Protein AF-0000000085179321 (afdb_homodimer)

Radius of gyration: 22.35 Å; Cα contacts (8 Å, |Δi|>4): 129; chains: 2; bounding box: 22×96×38 Å

Solvent-accessible surface area (backbone atoms only — not comparable to full-atom values): 9060 Å² total; per-residue (Å²): 133,81,50,66,70,56,45,42,51,50,37,30,52,45,21,51,50,36,31,53,51,33,51,50,48,50,53,45,35,74,76,40,52,66,45,46,59,77,41,40,69,60,50,50,52,52,36,52,53,49,48,52,50,45,51,51,51,50,52,51,49,54,62,43,42,44,80,74,60,52,67,39,68,64,47,47,31,60,70,65,61,56,74,122,133,82,51,67,70,55,47,44,51,49,37,30,52,44,20,51,50,38,32,52,50,30,52,50,49,51,54,46,36,73,76,40,51,66,45,46,58,78,41,38,69,60,50,49,53,50,37,52,53,48,50,52,49,44,52,51,51,50,51,50,50,53,61,44,42,43,78,74,61,52,66,40,67,64,48,47,30,58,72,64,62,56,73,122

Secondary structure (DSSP, 8-state):
---HHHHHHHHHHHHHHHHHHHHHHHHHHHH-HHHHHTTHHHHHHHHHHHHHHHHHHHHHHHHHHHHHH---HHHHHHHTT---/---HHHHHHHHHHHHHHHHHHHHHHHHHHHH-HHHHHTTHHHHHHHHHHHHHHHHHHHHHHHHHHHHHH---HHHHHHHTT---

Structure (mmCIF, N/CA/C/O backbone):
data_AF-0000000085179321-model_v1
#
loop_
_entity.id
_entity.type
_entity.pdbx_description
1 polymer 'Uncharacterized protein'
#
loop_
_atom_site.group_PDB
_atom_site.id
_atom_site.type_symbol
_atom_site.label_atom_id
_atom_site.label_alt_id
_atom_site.label_comp_id
_atom_site.label_asym_id
_atom_site.label_entity_id
_atom_site.label_seq_id
_atom_site.pdbx_PDB_ins_code
_atom_site.Cartn_x
_atom_site.Cartn_y
_atom_site.Cartn_z
_atom_site.occupancy
_atom_site.B_iso_or_equiv
_atom_site.auth_seq_id
_atom_site.auth_comp_id
_atom_site.auth_asym_id
_atom_site.auth_atom_id
_atom_site.pdbx_PDB_model_num
ATOM 1 N N . MET A 1 1 ? -3.725 6.043 22.062 1 67.12 1 MET A N 1
ATOM 2 C CA . MET A 1 1 ? -3.896 6.602 20.719 1 67.12 1 MET A CA 1
ATOM 3 C C . MET A 1 1 ? -2.547 6.887 20.078 1 67.12 1 MET A C 1
ATOM 5 O O . MET A 1 1 ? -1.629 7.383 20.734 1 67.12 1 MET A O 1
ATOM 9 N N . ARG A 1 2 ? -2.252 6.43 18.891 1 81.38 2 ARG A N 1
ATOM 10 C CA . ARG A 1 2 ? -0.949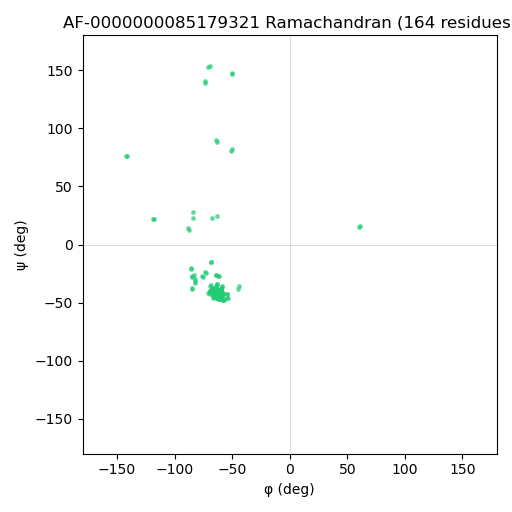 6.586 18.25 1 81.38 2 ARG A CA 1
ATOM 11 C C . ARG A 1 2 ? -0.741 8.023 17.781 1 81.38 2 ARG A C 1
ATOM 13 O O . ARG A 1 2 ? -1.689 8.688 17.359 1 81.38 2 ARG A O 1
ATOM 20 N N . LYS A 1 3 ? 0.397 8.477 17.969 1 93.62 3 LYS A N 1
ATOM 21 C CA . LYS A 1 3 ? 0.756 9.805 17.484 1 93.62 3 LYS A CA 1
ATOM 22 C C . LYS A 1 3 ? 0.823 9.836 15.969 1 93.62 3 LYS A C 1
ATOM 24 O O . LYS A 1 3 ? 1.007 8.797 15.328 1 93.62 3 LYS A O 1
ATOM 29 N N . VAL A 1 4 ? 0.605 10.977 15.438 1 96.19 4 VAL A N 1
ATOM 30 C CA . VAL A 1 4 ? 0.596 11.148 13.992 1 96.19 4 VAL A CA 1
ATOM 31 C C . VAL A 1 4 ? 1.904 10.633 13.398 1 96.19 4 VAL A C 1
ATOM 33 O O . VAL A 1 4 ? 1.898 9.93 12.391 1 96.19 4 VAL A O 1
ATOM 36 N N . ASN A 1 5 ? 3.039 10.938 14.031 1 95.81 5 ASN A N 1
ATOM 37 C CA . ASN A 1 5 ? 4.336 10.484 13.539 1 95.81 5 ASN A CA 1
ATOM 38 C C . ASN A 1 5 ? 4.402 8.961 13.469 1 95.81 5 ASN A C 1
ATOM 40 O O . ASN A 1 5 ? 4.977 8.406 12.531 1 95.81 5 ASN A O 1
ATOM 44 N N . GLN A 1 6 ? 3.811 8.305 14.414 1 96.88 6 GLN A N 1
ATOM 45 C CA . GLN A 1 6 ? 3.807 6.848 14.438 1 96.88 6 GLN A CA 1
ATOM 46 C C . GLN A 1 6 ? 2.938 6.285 13.312 1 96.88 6 GLN A C 1
ATOM 48 O O . GLN A 1 6 ? 3.289 5.277 12.695 1 96.88 6 GLN A O 1
ATOM 53 N N . LEU A 1 7 ? 1.827 6.91 13.094 1 98 7 LEU A N 1
ATOM 54 C CA . LEU A 1 7 ? 0.929 6.488 12.023 1 98 7 LEU A CA 1
ATOM 55 C C . LEU A 1 7 ? 1.59 6.648 10.664 1 98 7 LEU A C 1
ATOM 57 O O . LEU A 1 7 ? 1.469 5.773 9.797 1 98 7 LEU A O 1
ATOM 61 N N . LEU A 1 8 ? 2.324 7.715 10.5 1 98.25 8 LEU A N 1
ATOM 62 C CA . LEU A 1 8 ? 3.014 7.965 9.242 1 98.25 8 LEU A CA 1
ATOM 63 C C . LEU A 1 8 ? 4.145 6.965 9.031 1 98.25 8 LEU A C 1
ATOM 65 O O . LEU A 1 8 ? 4.348 6.473 7.918 1 98.25 8 LEU A O 1
ATOM 69 N N . ASP A 1 9 ? 4.867 6.66 10.109 1 97.75 9 ASP A N 1
ATOM 70 C CA . ASP A 1 9 ? 5.902 5.633 10.039 1 97.75 9 ASP A CA 1
ATOM 71 C C . ASP A 1 9 ? 5.309 4.277 9.664 1 97.75 9 ASP A C 1
ATOM 73 O O . ASP A 1 9 ? 5.895 3.533 8.875 1 97.75 9 ASP A O 1
ATOM 77 N N . ASP A 1 10 ? 4.176 3.967 10.25 1 97.88 10 ASP A N 1
ATOM 78 C CA . ASP A 1 10 ? 3.488 2.713 9.961 1 97.88 10 ASP A CA 1
ATOM 79 C C . ASP A 1 10 ? 3.049 2.648 8.5 1 97.88 10 ASP A C 1
ATOM 81 O O . ASP A 1 10 ? 3.189 1.612 7.848 1 97.88 10 ASP A O 1
ATOM 85 N N . LEU A 1 11 ? 2.48 3.734 7.996 1 98.44 11 LEU A N 1
ATOM 86 C CA . LEU A 1 11 ? 2.068 3.811 6.598 1 98.44 11 LEU A CA 1
ATOM 87 C C . LEU A 1 11 ? 3.248 3.551 5.668 1 98.44 11 LEU A C 1
ATOM 89 O O . LEU A 1 11 ? 3.141 2.754 4.734 1 98.44 11 LEU A O 1
ATOM 93 N N . GLU A 1 12 ? 4.355 4.203 5.945 1 98.5 12 GLU A N 1
ATOM 94 C CA . GLU A 1 12 ? 5.551 4.062 5.121 1 98.5 12 GLU A CA 1
ATOM 95 C C . GLU A 1 12 ? 6.094 2.635 5.176 1 98.5 12 GLU A C 1
ATOM 97 O O . GLU A 1 12 ? 6.398 2.043 4.137 1 98.5 12 GLU A O 1
ATOM 102 N N . ALA A 1 13 ? 6.176 2.078 6.398 1 98.69 13 ALA A N 1
ATOM 103 C CA . ALA A 1 13 ? 6.703 0.727 6.582 1 98.69 13 ALA A CA 1
ATOM 104 C C . ALA A 1 13 ? 5.828 -0.303 5.875 1 98.69 13 ALA A C 1
ATOM 106 O O . ALA A 1 13 ? 6.336 -1.231 5.242 1 98.69 13 ALA A O 1
ATOM 107 N N . THR A 1 14 ? 4.516 -0.15 6 1 98.81 14 THR A N 1
ATOM 108 C CA . THR A 1 14 ? 3.596 -1.1 5.383 1 98.81 14 THR A CA 1
ATOM 109 C C . THR A 1 14 ? 3.65 -0.995 3.863 1 98.81 14 THR A C 1
ATOM 111 O O . THR A 1 14 ? 3.584 -2.008 3.164 1 98.81 14 THR A O 1
ATOM 114 N N . ALA A 1 15 ? 3.762 0.241 3.338 1 98.81 15 ALA A N 1
ATOM 115 C CA . ALA A 1 15 ? 3.918 0.416 1.897 1 98.81 15 ALA A CA 1
ATOM 116 C C . ALA A 1 15 ? 5.191 -0.26 1.396 1 98.81 15 ALA A C 1
ATOM 118 O O . ALA A 1 15 ? 5.188 -0.908 0.348 1 98.81 15 ALA A O 1
ATOM 119 N N . ARG A 1 16 ? 6.289 -0.161 2.154 1 98.75 16 ARG A N 1
ATOM 120 C CA . ARG A 1 16 ? 7.535 -0.834 1.807 1 98.75 16 ARG A CA 1
ATOM 121 C C . ARG A 1 16 ? 7.359 -2.35 1.8 1 98.75 16 ARG A C 1
ATOM 123 O O . ARG A 1 16 ? 7.859 -3.035 0.907 1 98.75 16 ARG A O 1
ATOM 130 N N . LEU A 1 17 ? 6.684 -2.842 2.83 1 98.75 17 LEU A N 1
ATOM 131 C CA . LEU A 1 17 ? 6.418 -4.273 2.914 1 98.75 17 LEU A CA 1
ATOM 132 C C . LEU A 1 17 ? 5.625 -4.75 1.701 1 98.75 17 LEU A C 1
ATOM 134 O O . LEU A 1 17 ? 5.953 -5.781 1.107 1 98.75 17 LEU A O 1
ATOM 138 N N . LEU A 1 18 ? 4.605 -3.986 1.309 1 98.75 18 LEU A N 1
ATOM 139 C CA . LEU A 1 18 ? 3.777 -4.34 0.16 1 98.75 18 LEU A CA 1
ATOM 140 C C . LEU A 1 18 ? 4.605 -4.367 -1.119 1 98.75 18 LEU A C 1
ATOM 142 O O . LEU A 1 18 ? 4.398 -5.227 -1.98 1 98.75 18 LEU A O 1
ATOM 146 N N . LEU A 1 19 ? 5.5 -3.449 -1.264 1 98.5 19 LEU A N 1
ATOM 147 C CA . LEU A 1 19 ? 6.371 -3.406 -2.43 1 98.5 19 LEU A CA 1
ATOM 148 C C . LEU A 1 19 ? 7.23 -4.664 -2.514 1 98.5 19 LEU A C 1
ATOM 150 O O . LEU A 1 19 ? 7.355 -5.266 -3.582 1 98.5 19 LEU A O 1
ATOM 154 N N . VAL A 1 20 ? 7.824 -5.086 -1.373 1 98.38 20 VAL A N 1
ATOM 155 C CA . VAL A 1 20 ? 8.625 -6.305 -1.308 1 98.38 20 VAL A CA 1
ATOM 156 C C . VAL A 1 20 ? 7.762 -7.516 -1.649 1 98.38 20 VAL A C 1
ATOM 158 O O . VAL A 1 20 ? 8.156 -8.359 -2.455 1 98.38 20 VAL A O 1
ATOM 161 N N . GLN A 1 21 ? 6.562 -7.602 -1.056 1 98.31 21 GLN A N 1
ATOM 162 C CA . GLN A 1 21 ? 5.637 -8.711 -1.281 1 98.31 21 GLN A CA 1
ATOM 163 C C . GLN A 1 21 ? 5.242 -8.805 -2.752 1 98.31 21 GLN A C 1
ATOM 165 O O . GLN A 1 21 ? 5.141 -9.898 -3.305 1 98.31 21 GLN A O 1
ATOM 170 N N . ALA A 1 22 ? 4.977 -7.621 -3.379 1 98.12 22 ALA A N 1
ATOM 171 C CA . ALA A 1 22 ? 4.676 -7.613 -4.809 1 98.12 22 ALA A CA 1
ATOM 172 C C . ALA A 1 22 ? 5.82 -8.219 -5.617 1 98.12 22 ALA A C 1
ATOM 174 O O . ALA A 1 22 ? 5.594 -8.977 -6.559 1 98.12 22 ALA A O 1
ATOM 175 N N . GLY A 1 23 ? 7.066 -7.875 -5.234 1 97.56 23 GLY A N 1
ATOM 176 C CA . GLY A 1 23 ? 8.227 -8.477 -5.871 1 97.56 23 GLY A CA 1
ATOM 177 C C . GLY A 1 23 ? 8.273 -9.984 -5.719 1 97.56 23 GLY A C 1
ATOM 178 O O . GLY A 1 23 ? 8.602 -10.703 -6.668 1 97.56 23 GLY A O 1
ATOM 179 N N . HIS A 1 24 ? 7.918 -10.461 -4.504 1 97.5 24 HIS A N 1
ATOM 180 C CA . HIS A 1 24 ? 7.875 -11.898 -4.258 1 97.5 24 HIS A CA 1
ATOM 181 C C . HIS A 1 24 ? 6.824 -12.578 -5.133 1 97.5 24 HIS A C 1
ATOM 183 O O . HIS A 1 24 ? 7.07 -13.656 -5.684 1 97.5 24 HIS A O 1
ATOM 189 N N . LEU A 1 25 ? 5.691 -11.992 -5.246 1 97.5 25 LEU A N 1
ATOM 190 C CA . LEU A 1 25 ? 4.613 -12.562 -6.047 1 97.5 25 LEU A CA 1
ATOM 191 C C . LEU A 1 25 ? 5.004 -12.617 -7.52 1 97.5 25 LEU A C 1
ATOM 193 O O . LEU A 1 25 ? 4.68 -13.586 -8.219 1 97.5 25 LEU A O 1
ATOM 197 N N . LYS A 1 26 ? 5.676 -11.617 -8 1 97.19 26 LYS A N 1
ATOM 198 C CA . LYS A 1 26 ? 6.16 -11.625 -9.383 1 97.19 26 LYS A CA 1
ATOM 199 C C . LYS A 1 26 ? 7.148 -12.758 -9.609 1 97.19 26 LYS A C 1
ATOM 201 O O . LYS A 1 26 ? 7.078 -13.461 -10.617 1 97.19 26 LYS A O 1
ATOM 206 N N . ALA A 1 27 ? 8.047 -12.938 -8.68 1 95.75 27 ALA A N 1
ATOM 207 C CA . ALA A 1 27 ? 9.016 -14.031 -8.773 1 95.75 27 ALA A CA 1
ATOM 208 C C . ALA A 1 27 ? 8.312 -15.383 -8.75 1 95.75 27 ALA A C 1
ATOM 210 O O . ALA A 1 27 ? 8.664 -16.281 -9.523 1 95.75 27 ALA A O 1
ATOM 211 N N . LEU A 1 28 ? 7.32 -15.508 -7.848 1 93.88 28 LEU A N 1
ATOM 212 C CA . LEU A 1 28 ? 6.535 -16.734 -7.766 1 93.88 28 LEU A CA 1
ATOM 213 C C . LEU A 1 28 ? 5.816 -17.016 -9.078 1 93.88 28 LEU A C 1
ATOM 215 O O . LEU A 1 28 ? 5.805 -18.141 -9.562 1 93.88 28 LEU A O 1
ATOM 219 N N . HIS A 1 29 ? 5.242 -16.031 -9.633 1 95.44 29 HIS A N 1
ATOM 220 C CA . HIS A 1 29 ? 4.508 -16.188 -10.883 1 95.44 29 HIS A CA 1
ATOM 221 C C . HIS A 1 29 ? 5.434 -16.609 -12.016 1 95.44 29 HIS A C 1
ATOM 223 O O . HIS A 1 29 ? 5.043 -17.391 -12.891 1 95.44 29 HIS A O 1
ATOM 229 N N . ALA A 1 30 ? 6.656 -16.078 -12.047 1 93.81 30 ALA A N 1
ATOM 230 C CA . ALA A 1 30 ? 7.641 -16.453 -13.055 1 93.81 30 ALA A CA 1
ATOM 231 C C . ALA A 1 30 ? 8.016 -17.938 -12.93 1 93.81 30 ALA A C 1
ATOM 233 O O . ALA A 1 30 ? 8.211 -18.609 -13.938 1 93.81 30 ALA A O 1
ATOM 234 N N . GLN A 1 31 ? 8.039 -18.453 -11.711 1 90.88 31 GLN A N 1
ATOM 235 C CA . GLN A 1 31 ? 8.453 -19.828 -11.438 1 90.88 31 GLN A CA 1
ATOM 236 C C . GLN A 1 31 ? 7.281 -20.797 -11.609 1 90.88 31 GLN A C 1
ATOM 238 O O . GLN A 1 31 ? 7.465 -21.906 -12.078 1 90.88 31 GLN A O 1
ATOM 243 N N . ALA A 1 32 ? 6.125 -20.375 -11.203 1 89.44 32 ALA A N 1
ATOM 244 C CA . ALA A 1 32 ? 4.941 -21.219 -11.188 1 89.44 32 ALA A CA 1
ATOM 245 C C . ALA A 1 32 ? 3.695 -20.438 -11.602 1 89.44 32 ALA A C 1
ATOM 247 O O . ALA A 1 32 ? 2.818 -20.188 -10.773 1 89.44 32 ALA A O 1
ATOM 248 N N . PRO A 1 33 ? 3.52 -20.172 -12.867 1 89.81 33 PRO A N 1
ATOM 249 C CA . PRO A 1 33 ? 2.457 -19.281 -13.352 1 89.81 33 PRO A CA 1
ATOM 250 C C . PRO A 1 33 ? 1.06 -19.812 -13.023 1 89.81 33 PRO A C 1
ATOM 252 O O . PRO A 1 33 ? 0.136 -19.016 -12.805 1 89.81 33 PRO A O 1
ATOM 255 N N . LEU A 1 34 ? 0.91 -21.125 -12.883 1 89.06 34 LEU A N 1
ATOM 256 C CA . LEU A 1 34 ? -0.414 -21.703 -12.672 1 89.06 34 LEU A CA 1
ATOM 257 C C . LEU A 1 34 ? -0.88 -21.469 -11.234 1 89.06 34 LEU A C 1
ATOM 259 O O . LEU A 1 34 ? -2.08 -21.344 -10.984 1 89.06 34 LEU A O 1
ATOM 263 N N . SER A 1 35 ? 0.047 -21.344 -10.32 1 88.56 35 SER A N 1
ATOM 264 C CA . SER A 1 35 ? -0.289 -21.188 -8.906 1 88.56 35 SER A CA 1
ATOM 265 C C . SER A 1 35 ? -1.021 -19.875 -8.656 1 88.56 35 SER A C 1
ATOM 267 O O . SER A 1 35 ? -2.037 -19.844 -7.953 1 88.56 35 SER A O 1
ATOM 269 N N . LEU A 1 36 ? -0.588 -18.797 -9.266 1 91.06 36 LEU A N 1
ATOM 270 C CA . LEU A 1 36 ? -1.224 -17.5 -9.055 1 91.06 36 LEU A CA 1
ATOM 271 C C . LEU A 1 36 ? -2.432 -17.328 -9.969 1 91.06 36 LEU A C 1
ATOM 273 O O . LEU A 1 36 ? -3.367 -16.594 -9.648 1 91.06 36 LEU A O 1
ATOM 277 N N . ALA A 1 37 ? -2.344 -18.016 -11.094 1 92.69 37 ALA A N 1
ATOM 278 C CA . ALA A 1 37 ? -3.48 -17.953 -12.008 1 92.69 37 ALA A CA 1
ATOM 279 C C . ALA A 1 37 ? -4.758 -18.438 -11.336 1 92.69 37 ALA A C 1
ATOM 281 O O . ALA A 1 37 ? -5.836 -17.891 -11.562 1 92.69 37 ALA A O 1
ATOM 282 N N . GLU A 1 38 ? -4.633 -19.469 -10.461 1 91.94 38 GLU A N 1
ATOM 283 C CA . GLU A 1 38 ? -5.77 -20.016 -9.734 1 91.94 38 GLU A CA 1
ATOM 284 C C . GLU A 1 38 ? -6.316 -19.031 -8.719 1 91.94 38 GLU A C 1
ATOM 286 O O . GLU A 1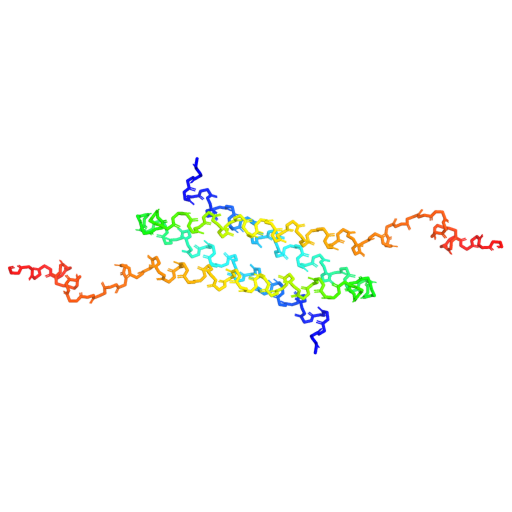 38 ? -7.457 -19.156 -8.266 1 91.94 38 GLU A O 1
ATOM 291 N N . ARG A 1 39 ? -5.582 -18.031 -8.422 1 93.25 39 ARG A N 1
ATOM 292 C CA . ARG A 1 39 ? -5.941 -17.047 -7.402 1 93.25 39 ARG A CA 1
ATOM 293 C C . ARG A 1 39 ? -6.09 -15.656 -8.008 1 93.25 39 ARG A C 1
ATOM 295 O O . ARG A 1 39 ? -5.91 -14.648 -7.312 1 93.25 39 ARG A O 1
ATOM 302 N N . LYS A 1 40 ? -6.324 -15.602 -9.234 1 95.56 40 LYS A N 1
ATOM 303 C CA . LYS A 1 40 ? -6.375 -14.352 -9.984 1 95.56 40 LYS A CA 1
ATOM 304 C C . LYS A 1 40 ? -7.461 -13.422 -9.445 1 95.56 40 LYS A C 1
ATOM 306 O O . LYS A 1 40 ? -7.258 -12.211 -9.344 1 95.56 40 LYS A O 1
ATOM 311 N N . ARG A 1 41 ? -8.641 -14.008 -9.133 1 95.94 41 ARG A N 1
ATOM 312 C CA . ARG A 1 41 ? -9.742 -13.195 -8.633 1 95.94 41 ARG A CA 1
ATOM 313 C C . ARG A 1 41 ? -9.375 -12.523 -7.316 1 95.94 41 ARG A C 1
ATOM 315 O O . ARG A 1 41 ? -9.695 -11.352 -7.098 1 95.94 41 ARG A O 1
ATOM 322 N N . GLU A 1 42 ? -8.711 -13.234 -6.469 1 96.81 42 GLU A N 1
ATOM 323 C CA . GLU A 1 42 ? -8.25 -12.672 -5.199 1 96.81 42 GLU A CA 1
ATOM 324 C C . GLU A 1 42 ? -7.215 -11.578 -5.422 1 96.81 42 GLU A C 1
ATOM 326 O O . GLU A 1 42 ? -7.285 -10.516 -4.797 1 96.81 42 GLU A O 1
ATOM 331 N N . LEU A 1 43 ? -6.324 -11.844 -6.316 1 97.56 43 LEU A N 1
ATOM 332 C CA . LEU A 1 43 ? -5.305 -10.859 -6.66 1 97.56 43 LEU A CA 1
ATOM 333 C C . LEU A 1 43 ? -5.941 -9.594 -7.227 1 97.56 43 LEU A C 1
ATOM 335 O O . LEU A 1 43 ? -5.523 -8.477 -6.898 1 97.56 43 LEU A O 1
ATOM 339 N N . GLU A 1 44 ? -6.926 -9.758 -8.062 1 97.69 44 GLU A N 1
ATOM 340 C CA . GLU A 1 44 ? -7.648 -8.633 -8.641 1 97.69 44 GLU A CA 1
ATOM 341 C C . GLU A 1 44 ? -8.312 -7.781 -7.562 1 97.69 44 GLU A C 1
ATOM 343 O O . GLU A 1 44 ? -8.234 -6.551 -7.605 1 97.69 44 GLU A O 1
ATOM 348 N N . ARG A 1 45 ? -8.938 -8.406 -6.574 1 98.06 45 ARG A N 1
ATOM 349 C CA . ARG A 1 45 ? -9.586 -7.699 -5.473 1 98.06 45 ARG A CA 1
ATOM 350 C C . ARG A 1 45 ? -8.57 -6.922 -4.641 1 98.06 45 ARG A C 1
ATOM 352 O O . ARG A 1 45 ? -8.812 -5.773 -4.27 1 98.06 45 ARG A O 1
ATOM 359 N N . LEU A 1 46 ? -7.43 -7.535 -4.402 1 98.31 46 LEU A N 1
ATOM 360 C CA . LEU A 1 46 ? -6.383 -6.895 -3.613 1 98.31 46 LEU A CA 1
ATOM 361 C C . LEU A 1 46 ? -5.82 -5.676 -4.34 1 98.31 46 LEU A C 1
ATOM 363 O O . LEU A 1 46 ? -5.613 -4.625 -3.73 1 98.31 46 LEU A O 1
ATOM 367 N N . ALA A 1 47 ? -5.609 -5.801 -5.668 1 98.12 47 ALA A N 1
ATOM 368 C CA . ALA A 1 47 ? -5.078 -4.695 -6.465 1 98.12 47 ALA A CA 1
ATOM 369 C C . ALA A 1 47 ? -6.055 -3.52 -6.488 1 98.12 47 ALA A C 1
ATOM 371 O O . ALA A 1 47 ? -5.645 -2.363 -6.367 1 98.12 47 ALA A O 1
ATOM 372 N N . GLU A 1 48 ? -7.348 -3.832 -6.617 1 98.12 48 GLU A N 1
ATOM 373 C CA . GLU A 1 48 ? -8.375 -2.797 -6.637 1 98.12 48 GLU A CA 1
ATOM 374 C C . GLU A 1 48 ? -8.461 -2.076 -5.293 1 98.12 48 GLU A C 1
ATOM 376 O O . GLU A 1 48 ? -8.555 -0.848 -5.246 1 98.12 48 GLU A O 1
ATOM 381 N N . ARG A 1 49 ? -8.438 -2.797 -4.215 1 98.62 49 ARG A N 1
ATOM 382 C CA . ARG A 1 49 ? -8.5 -2.209 -2.879 1 98.62 49 ARG A CA 1
ATOM 383 C C . ARG A 1 49 ? -7.266 -1.353 -2.6 1 98.62 49 ARG A C 1
ATOM 385 O O . ARG A 1 49 ? -7.367 -0.299 -1.968 1 98.62 49 ARG A O 1
ATOM 392 N N . LEU A 1 50 ? -6.098 -1.812 -3.08 1 98.88 50 LEU A N 1
ATOM 393 C CA . LEU A 1 50 ? -4.879 -1.029 -2.883 1 98.88 50 LEU A CA 1
ATOM 394 C C . LEU A 1 50 ? -4.945 0.281 -3.66 1 98.88 50 LEU A C 1
ATOM 396 O O . LEU A 1 50 ? -4.551 1.332 -3.148 1 98.88 50 LEU A O 1
ATOM 400 N N . ARG A 1 51 ? -5.469 0.213 -4.898 1 98.62 51 ARG A N 1
ATOM 401 C CA . ARG A 1 51 ? -5.629 1.42 -5.703 1 98.62 51 ARG A CA 1
ATOM 402 C C . ARG A 1 51 ? -6.566 2.41 -5.023 1 98.62 51 ARG A C 1
ATOM 404 O O . ARG A 1 51 ? -6.297 3.613 -4.996 1 98.62 51 ARG A O 1
ATOM 411 N N . ALA A 1 52 ? -7.648 1.9 -4.504 1 98.75 52 ALA A N 1
ATOM 412 C CA . ALA A 1 52 ? -8.602 2.756 -3.805 1 98.75 52 ALA A CA 1
ATOM 413 C C . ALA A 1 52 ? -7.961 3.41 -2.584 1 98.75 52 ALA A C 1
ATOM 415 O O . ALA A 1 52 ? -8.18 4.594 -2.32 1 98.75 52 ALA A O 1
ATOM 416 N N . LEU A 1 53 ? -7.148 2.643 -1.865 1 98.75 53 LEU A N 1
ATOM 417 C CA . LEU A 1 53 ? -6.48 3.172 -0.683 1 98.75 53 LEU A CA 1
ATOM 418 C C . LEU A 1 53 ? -5.48 4.258 -1.064 1 98.75 53 LEU A C 1
ATOM 420 O O . LEU A 1 53 ? -5.383 5.281 -0.386 1 98.75 53 LEU A O 1
ATOM 424 N N . ALA A 1 54 ? -4.715 4.047 -2.141 1 98.69 54 ALA A N 1
ATOM 425 C CA . ALA A 1 54 ? -3.777 5.062 -2.611 1 98.69 54 ALA A CA 1
ATOM 426 C C . ALA A 1 54 ? -4.504 6.355 -2.967 1 98.69 54 ALA A C 1
ATOM 428 O O . ALA A 1 54 ? -4.004 7.449 -2.689 1 98.69 54 ALA A O 1
ATOM 429 N N . SER A 1 55 ? -5.668 6.25 -3.582 1 98.75 55 SER A N 1
ATOM 430 C CA . SER A 1 55 ? -6.48 7.418 -3.912 1 98.75 55 SER A CA 1
ATOM 431 C C . SER A 1 55 ? -6.922 8.156 -2.654 1 98.75 55 SER A C 1
ATOM 433 O O . SER A 1 55 ? -6.918 9.391 -2.619 1 98.75 55 SER A O 1
ATOM 435 N N . GLU A 1 56 ? -7.301 7.441 -1.638 1 98.62 56 GLU A N 1
ATOM 436 C CA . GLU A 1 56 ? -7.723 8.047 -0.378 1 98.62 56 GLU A CA 1
ATOM 437 C C . GLU A 1 56 ? -6.551 8.727 0.324 1 98.62 56 GLU A C 1
ATOM 439 O O . GLU A 1 56 ? -6.719 9.789 0.935 1 98.62 56 GLU A O 1
ATOM 444 N N . VAL A 1 57 ? -5.371 8.117 0.242 1 98.62 57 VAL A N 1
ATOM 445 C CA . VAL A 1 57 ? -4.188 8.742 0.829 1 98.62 57 VAL A CA 1
ATOM 446 C C . VAL A 1 57 ? -3.861 10.031 0.09 1 98.62 57 VAL A C 1
ATOM 448 O O . VAL A 1 57 ? -3.52 11.047 0.714 1 98.62 57 VAL A O 1
ATOM 451 N N . TYR A 1 58 ? -3.967 9.992 -1.191 1 97.81 58 TYR A N 1
ATOM 452 C CA . TYR A 1 58 ? -3.734 11.195 -1.984 1 97.81 58 TYR A CA 1
ATOM 453 C C . TYR A 1 58 ? -4.73 12.289 -1.616 1 97.81 58 TYR A C 1
ATOM 455 O O . TYR A 1 58 ? -4.352 13.453 -1.467 1 97.81 58 TYR A O 1
ATOM 463 N N . ALA A 1 59 ? -6.031 11.953 -1.494 1 97.69 59 ALA A N 1
ATOM 464 C CA . ALA A 1 59 ? -7.059 12.906 -1.099 1 97.69 59 ALA A CA 1
ATOM 465 C C . ALA A 1 59 ? -6.738 13.531 0.259 1 97.69 59 ALA A C 1
ATOM 467 O O . ALA A 1 59 ? -6.906 14.734 0.454 1 97.69 59 ALA A O 1
ATOM 468 N N . LEU A 1 60 ? -6.281 12.695 1.205 1 96.88 60 LEU A N 1
ATOM 469 C CA . LEU A 1 60 ? -5.879 13.18 2.521 1 96.88 60 LEU A CA 1
ATOM 470 C C . LEU A 1 60 ? -4.746 14.195 2.406 1 96.88 60 LEU A C 1
ATOM 472 O O . LEU A 1 60 ? -4.766 15.227 3.078 1 96.88 60 LEU A O 1
ATOM 476 N N . GLU A 1 61 ? -3.756 13.914 1.592 1 95.25 61 GLU A N 1
ATOM 477 C CA . GLU A 1 61 ? -2.633 14.82 1.367 1 95.25 61 GLU A CA 1
ATOM 478 C C . GLU A 1 61 ? -3.107 16.172 0.835 1 95.25 61 GLU A C 1
ATOM 480 O O . GLU A 1 61 ? -2.68 17.219 1.32 1 95.25 61 GLU A O 1
ATOM 485 N N . VAL A 1 62 ? -3.984 16.078 -0.173 1 94.31 62 VAL A N 1
ATOM 486 C CA . VAL A 1 62 ? -4.5 17.297 -0.794 1 94.31 62 VAL A CA 1
ATOM 487 C C . VAL A 1 62 ? -5.246 18.141 0.245 1 94.31 62 VAL A C 1
ATOM 489 O O . VAL A 1 62 ? -5.027 19.344 0.351 1 94.31 62 VAL A O 1
ATOM 492 N N . GLU A 1 63 ? -6.109 17.5 1.041 1 93.06 63 GLU A N 1
ATOM 493 C CA . GLU A 1 63 ? -6.887 18.203 2.059 1 93.06 63 GLU A CA 1
ATOM 494 C C . GLU A 1 63 ? -5.98 18.812 3.129 1 93.06 63 GLU A C 1
ATOM 496 O O . GLU A 1 63 ? -6.223 19.922 3.602 1 93.06 63 GLU A O 1
ATOM 501 N N . ALA A 1 64 ? -4.961 18.141 3.443 1 92.25 64 ALA A N 1
ATOM 502 C CA . ALA A 1 64 ? -4.062 18.594 4.5 1 92.25 64 ALA A CA 1
ATOM 503 C C . ALA A 1 64 ? -3.215 19.766 4.035 1 92.25 64 ALA A C 1
ATOM 505 O O . ALA A 1 64 ? -2.729 20.562 4.852 1 92.25 64 ALA A O 1
ATOM 506 N N . LYS A 1 65 ? -3.029 19.906 2.723 1 91.12 65 LYS A N 1
ATOM 507 C CA . LYS A 1 65 ? -2.209 20.984 2.156 1 91.12 65 LYS A CA 1
ATOM 508 C C . LYS A 1 65 ? -3.025 22.25 1.962 1 91.12 65 LYS A C 1
ATOM 510 O O . LYS A 1 65 ? -2.461 23.344 1.802 1 91.12 65 LYS A O 1
ATOM 515 N N . ARG A 1 66 ? -4.316 22.141 1.908 1 87.94 66 ARG A N 1
ATOM 516 C CA . ARG A 1 66 ? -5.203 23.234 1.517 1 87.94 66 ARG A CA 1
ATOM 517 C C . ARG A 1 66 ? -4.961 24.469 2.373 1 87.94 66 ARG A C 1
ATOM 519 O O . ARG A 1 66 ? -4.848 25.578 1.851 1 87.94 66 ARG A O 1
ATOM 526 N N . PRO A 1 67 ? -4.855 24.375 3.637 1 79.69 67 PRO A N 1
ATOM 527 C CA . PRO A 1 67 ? -4.648 25.562 4.465 1 79.69 67 PRO A CA 1
ATOM 528 C C . PRO A 1 67 ? -3.324 26.266 4.176 1 79.69 67 PRO A C 1
ATOM 530 O O . PRO A 1 67 ? -3.164 27.438 4.492 1 79.69 67 PRO A O 1
ATOM 533 N N . LEU A 1 68 ? -2.422 25.438 3.703 1 78.44 68 LEU A N 1
ATOM 534 C CA . LEU A 1 68 ? -1.103 26.016 3.445 1 78.44 68 LEU A CA 1
ATOM 535 C C . LEU A 1 68 ? -1.07 26.719 2.096 1 78.44 68 LEU A C 1
ATOM 537 O O . LEU A 1 68 ? -0.185 27.547 1.844 1 78.44 68 LEU A O 1
ATOM 541 N N . GLU A 1 69 ? -1.846 26.234 1.15 1 72.5 69 GLU A N 1
ATOM 542 C CA . GLU A 1 69 ? -1.875 26.797 -0.192 1 72.5 69 GLU A CA 1
ATOM 543 C C . GLU A 1 69 ? -2.805 28.016 -0.256 1 72.5 69 GLU A C 1
ATOM 545 O O . GLU A 1 69 ? -2.773 28.781 -1.224 1 72.5 69 GLU A O 1
ATOM 550 N N . ASP A 1 70 ? -3.76 28.047 0.613 1 60.75 70 ASP A N 1
ATOM 551 C CA . ASP A 1 70 ? -4.703 29.156 0.568 1 60.75 70 ASP A CA 1
ATOM 552 C C . ASP A 1 70 ? -3.969 30.5 0.527 1 60.75 70 ASP A C 1
ATOM 554 O O . ASP A 1 70 ? -3.342 30.891 1.511 1 60.75 70 ASP A O 1
ATOM 558 N N . ASN A 1 71 ? -3.59 30.797 -0.655 1 60.97 71 ASN A N 1
ATOM 559 C CA . ASN A 1 71 ? -3.184 32.125 -1.042 1 60.97 71 ASN A CA 1
ATOM 560 C C . ASN A 1 71 ? -4.359 33.125 -1.011 1 60.97 71 ASN A C 1
ATOM 562 O O . ASN A 1 71 ? -4.477 33.969 -1.879 1 60.97 71 ASN A O 1
ATOM 566 N N . SER A 1 72 ? -5.262 32.75 -0.275 1 56.56 72 SER A N 1
ATOM 567 C CA . SER A 1 72 ? -6.387 33.688 -0.162 1 56.56 72 SER A CA 1
ATOM 568 C C . SER A 1 72 ? -5.914 35.094 0.163 1 56.56 72 SER A C 1
ATOM 570 O O . SER A 1 72 ? -4.789 35.281 0.629 1 56.56 72 SER A O 1
ATOM 572 N N . ALA A 1 73 ? -6.742 35.969 -0.399 1 58 73 ALA A N 1
ATOM 573 C CA . ALA A 1 73 ? -6.5 37.406 -0.18 1 58 73 ALA A CA 1
ATOM 574 C C . ALA A 1 73 ? -6.18 37.688 1.285 1 58 73 ALA A C 1
ATOM 576 O O . ALA A 1 73 ? -5.277 38.469 1.59 1 58 73 ALA A O 1
ATOM 577 N N . GLU A 1 74 ? -6.875 36.969 2.062 1 57.47 74 GLU A N 1
ATOM 578 C CA . GLU A 1 74 ? -6.637 37.156 3.488 1 57.47 74 GLU A CA 1
ATOM 579 C C . GLU A 1 74 ? -5.246 36.688 3.891 1 57.47 74 GLU A C 1
ATOM 581 O O . GLU A 1 74 ? -4.551 37.344 4.66 1 57.47 74 GLU A O 1
ATOM 586 N N . ALA A 1 75 ? -4.902 35.5 3.352 1 60.22 75 ALA A N 1
ATOM 587 C CA . ALA A 1 75 ? -3.572 34.969 3.67 1 60.22 75 ALA A CA 1
ATOM 588 C C . ALA A 1 75 ? -2.482 35.844 3.07 1 60.22 75 ALA A C 1
ATOM 590 O O . ALA A 1 75 ? -1.479 36.156 3.727 1 60.22 75 ALA A O 1
ATOM 591 N N . LEU A 1 76 ? -2.752 36.25 1.8 1 59.09 76 LEU A N 1
ATOM 592 C CA . LEU A 1 76 ? -1.825 37.188 1.155 1 59.09 76 LEU A CA 1
ATOM 593 C C . LEU A 1 76 ? -1.779 38.5 1.899 1 59.09 76 LEU A C 1
ATOM 595 O O . LEU A 1 76 ? -0.708 39.094 2.061 1 59.09 76 LEU A O 1
ATOM 599 N N . ARG A 1 77 ? -2.969 39 2.395 1 60.75 77 ARG A N 1
ATOM 600 C CA . ARG A 1 77 ? -3.021 40.25 3.143 1 60.75 77 ARG A CA 1
ATOM 601 C C . ARG A 1 77 ? -2.271 40.156 4.465 1 60.75 77 ARG A C 1
ATOM 603 O O . ARG A 1 77 ? -1.554 41.062 4.863 1 60.75 77 ARG A O 1
ATOM 610 N N . ARG A 1 78 ? -2.377 39.031 5.105 1 61.75 78 ARG A N 1
ATOM 611 C CA . ARG A 1 78 ? -1.666 38.812 6.355 1 61.75 78 ARG A CA 1
ATOM 612 C C . ARG A 1 78 ? -0.161 38.719 6.125 1 61.75 78 ARG A C 1
ATOM 614 O O . ARG A 1 78 ? 0.621 39.281 6.891 1 61.75 78 ARG A O 1
ATOM 621 N N . GLU A 1 79 ? 0.113 38.062 5.094 1 59.72 79 GLU A N 1
ATOM 622 C CA . GLU A 1 79 ? 1.531 37.906 4.789 1 59.72 79 GLU A CA 1
ATOM 623 C C . GLU A 1 79 ? 2.158 39.219 4.355 1 59.72 79 GLU A C 1
ATOM 625 O O . GLU A 1 79 ? 3.316 39.5 4.672 1 59.72 79 GLU A O 1
ATOM 630 N N . LEU A 1 80 ? 1.373 39.969 3.664 1 66.56 80 LEU A N 1
ATOM 631 C CA . LEU A 1 80 ? 1.884 41.25 3.168 1 66.56 80 LEU A CA 1
ATOM 632 C C . LEU A 1 80 ? 1.674 42.375 4.195 1 66.56 80 LEU A C 1
ATOM 634 O O . LEU A 1 80 ? 2.029 43.531 3.953 1 66.56 80 LEU A O 1
ATOM 638 N N . GLY A 1 81 ? 1.379 41.969 5.336 1 65.62 81 GLY A N 1
ATOM 639 C CA . GLY A 1 81 ? 1.232 43 6.363 1 65.62 81 GLY A CA 1
ATOM 640 C C . GLY A 1 81 ? 0.152 44 6.043 1 65.62 81 GLY A C 1
ATOM 641 O O . GLY A 1 81 ? 0.227 45.156 6.48 1 65.62 81 GLY A O 1
ATOM 642 N N . LEU A 1 82 ? -0.691 43.781 5.172 1 58.12 82 LEU A N 1
ATOM 643 C CA . LEU A 1 82 ? -1.686 44.781 4.773 1 58.12 82 LEU A CA 1
ATOM 644 C C . LEU A 1 82 ? -2.893 44.75 5.703 1 58.12 82 LEU A C 1
ATOM 646 O O . LEU A 1 82 ? -3.994 45.156 5.312 1 58.12 82 LEU A O 1
ATOM 650 N N . PHE A 1 83 ? -2.77 44.375 6.875 1 56.12 83 PHE A N 1
ATOM 651 C CA . PHE A 1 83 ? -3.881 44.562 7.797 1 56.12 83 PHE A CA 1
ATOM 652 C C . PHE A 1 83 ? -4.168 46.062 7.992 1 56.12 83 PHE A C 1
ATOM 654 O O . PHE A 1 83 ? -3.27 46.844 8.336 1 56.12 83 PHE A O 1
ATOM 661 N N . LEU A 1 84 ? -5.031 46.625 7.168 1 43.66 84 LEU A N 1
ATOM 662 C CA . LEU A 1 84 ? -5.629 47.875 7.625 1 43.66 84 LEU A CA 1
ATOM 663 C C . LEU A 1 84 ? -6.492 47.656 8.859 1 43.66 84 LEU A C 1
ATOM 665 O O . LEU A 1 84 ? -7.109 46.594 9 1 43.66 84 LEU A O 1
ATOM 669 N N . MET B 1 1 ? -10.523 -8.906 -19.016 1 67.19 1 MET B N 1
ATOM 670 C CA . MET B 1 1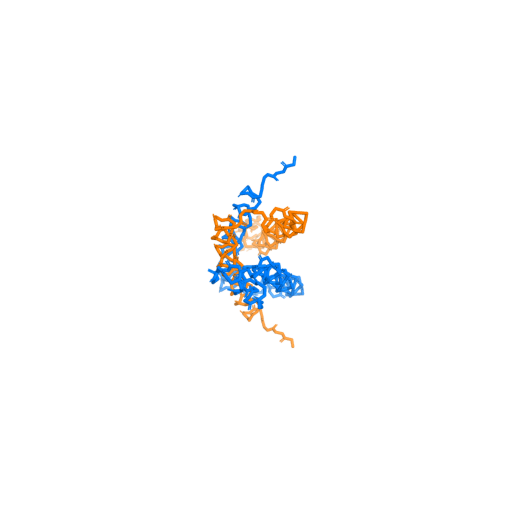 ? -9.945 -9.391 -17.766 1 67.19 1 MET B CA 1
ATOM 671 C C . MET B 1 1 ? -8.43 -9.203 -17.75 1 67.19 1 MET B C 1
ATOM 673 O O . MET B 1 1 ? -7.766 -9.438 -18.766 1 67.19 1 MET B O 1
ATOM 677 N N . ARG B 1 2 ? -7.824 -8.609 -16.766 1 80.44 2 ARG B N 1
ATOM 678 C CA . ARG B 1 2 ? -6.398 -8.32 -16.734 1 80.44 2 ARG B CA 1
ATOM 679 C C . ARG B 1 2 ? -5.582 -9.586 -16.5 1 80.44 2 ARG B C 1
ATOM 681 O O . ARG B 1 2 ? -6.016 -10.484 -15.766 1 80.44 2 ARG B O 1
ATOM 688 N N . LYS B 1 3 ? -4.559 -9.641 -17.156 1 93.62 3 LYS B N 1
ATOM 689 C CA . LYS B 1 3 ? -3.643 -10.766 -16.969 1 93.62 3 LYS B CA 1
ATOM 690 C C . LYS B 1 3 ? -2.941 -10.672 -15.617 1 93.62 3 LYS B C 1
ATOM 692 O O . LYS B 1 3 ? -2.844 -9.594 -15.031 1 93.62 3 LYS B O 1
ATOM 697 N N . VAL B 1 4 ? -2.564 -11.805 -15.117 1 96.19 4 VAL B N 1
ATOM 698 C CA . VAL B 1 4 ? -1.917 -11.875 -13.812 1 96.19 4 VAL B CA 1
ATOM 699 C C . VAL B 1 4 ? -0.706 -10.945 -13.781 1 96.19 4 VAL B C 1
ATOM 701 O O . VAL B 1 4 ? -0.501 -10.211 -12.805 1 96.19 4 VAL B O 1
ATOM 704 N N . ASN B 1 5 ? 0.082 -10.922 -14.836 1 95.69 5 ASN B N 1
ATOM 705 C CA . ASN B 1 5 ? 1.258 -10.055 -14.898 1 95.69 5 ASN B CA 1
ATOM 706 C C . ASN B 1 5 ? 0.882 -8.586 -14.758 1 95.69 5 ASN B C 1
ATOM 708 O O . ASN B 1 5 ? 1.596 -7.82 -14.109 1 95.69 5 ASN B O 1
ATOM 712 N N . GLN B 1 6 ? -0.203 -8.211 -15.336 1 96.88 6 GLN B N 1
ATOM 713 C CA . GLN B 1 6 ? -0.657 -6.824 -15.25 1 96.88 6 GLN B CA 1
ATOM 714 C C . GLN B 1 6 ? -1.105 -6.484 -13.828 1 96.88 6 GLN B C 1
ATOM 716 O O . GLN B 1 6 ? -0.857 -5.379 -13.344 1 96.88 6 GLN B O 1
ATOM 721 N N . LEU B 1 7 ? -1.766 -7.406 -13.203 1 97.94 7 LEU B N 1
ATOM 722 C CA . LEU B 1 7 ? -2.219 -7.203 -11.828 1 97.94 7 LEU B CA 1
ATOM 723 C C . LEU B 1 7 ? -1.032 -7.062 -10.883 1 97.94 7 LEU B C 1
ATOM 725 O O . LEU B 1 7 ? -1.043 -6.211 -9.992 1 97.94 7 LEU B O 1
ATOM 729 N N . LEU B 1 8 ? -0.024 -7.84 -11.125 1 98.19 8 LEU B N 1
ATOM 730 C CA . LEU B 1 8 ? 1.169 -7.781 -10.281 1 98.19 8 LEU B CA 1
ATOM 731 C C . LEU B 1 8 ? 1.916 -6.469 -10.492 1 98.19 8 LEU B C 1
ATOM 733 O O . LEU B 1 8 ? 2.404 -5.867 -9.539 1 98.19 8 LEU B O 1
ATOM 737 N N . ASP B 1 9 ? 1.999 -6.023 -11.75 1 97.69 9 ASP B N 1
ATOM 738 C CA . ASP B 1 9 ? 2.602 -4.727 -12.047 1 97.69 9 ASP B CA 1
ATOM 739 C C . ASP B 1 9 ? 1.837 -3.596 -11.367 1 97.69 9 ASP B C 1
ATOM 741 O O . ASP B 1 9 ? 2.441 -2.658 -10.844 1 97.69 9 ASP B O 1
ATOM 745 N N . ASP B 1 10 ? 0.527 -3.699 -11.406 1 97.81 10 ASP B N 1
ATOM 746 C CA . ASP B 1 10 ? -0.323 -2.697 -10.766 1 97.81 10 ASP B CA 1
ATOM 747 C C . ASP B 1 10 ? -0.105 -2.67 -9.258 1 97.81 10 ASP B C 1
ATOM 749 O O . ASP B 1 10 ? -0.027 -1.598 -8.656 1 97.81 10 ASP B O 1
ATOM 753 N N . LEU B 1 11 ? -0.056 -3.836 -8.648 1 98.38 11 LEU B N 1
ATOM 754 C CA . LEU B 1 11 ? 0.197 -3.941 -7.215 1 98.38 11 LEU B CA 1
ATOM 755 C C . LEU B 1 11 ? 1.517 -3.271 -6.848 1 98.38 11 LEU B C 1
ATOM 757 O O . LEU B 1 11 ? 1.574 -2.486 -5.898 1 98.38 11 LEU B O 1
ATOM 761 N N . GLU B 1 12 ? 2.555 -3.576 -7.594 1 98.5 12 GLU B N 1
ATOM 762 C CA . GLU B 1 12 ? 3.879 -3.021 -7.34 1 98.5 12 GLU B CA 1
ATOM 763 C C . GLU B 1 12 ? 3.885 -1.505 -7.516 1 98.5 12 GLU B C 1
ATOM 765 O O . GLU B 1 12 ? 4.402 -0.778 -6.664 1 98.5 12 GLU B O 1
ATOM 770 N N . ALA B 1 13 ? 3.275 -1.037 -8.625 1 98.62 13 ALA B N 1
ATOM 771 C CA . ALA B 1 13 ? 3.238 0.393 -8.914 1 98.62 13 ALA B CA 1
ATOM 772 C C . ALA B 1 13 ? 2.473 1.153 -7.836 1 98.62 13 ALA B C 1
ATOM 774 O O . ALA B 1 13 ? 2.891 2.234 -7.414 1 98.62 13 ALA B O 1
ATOM 775 N N . THR B 1 14 ? 1.341 0.59 -7.418 1 98.81 14 THR B N 1
ATOM 776 C CA . THR B 1 14 ? 0.528 1.254 -6.406 1 98.81 14 THR B CA 1
ATOM 777 C C . THR B 1 14 ? 1.248 1.274 -5.059 1 98.81 14 THR B C 1
ATOM 779 O O . THR B 1 14 ? 1.181 2.264 -4.328 1 98.81 14 THR B O 1
ATOM 782 N N . ALA B 1 15 ? 1.938 0.179 -4.723 1 98.75 15 ALA B N 1
ATOM 783 C CA . ALA B 1 15 ? 2.734 0.156 -3.496 1 98.75 15 ALA B CA 1
ATOM 784 C C . ALA B 1 15 ? 3.83 1.218 -3.533 1 98.75 15 ALA B C 1
ATOM 786 O O . ALA B 1 15 ? 4.074 1.902 -2.537 1 98.75 15 ALA B O 1
ATOM 787 N N . ARG B 1 16 ? 4.48 1.415 -4.672 1 98.75 16 ARG B N 1
ATOM 788 C CA . ARG B 1 16 ? 5.492 2.457 -4.836 1 98.75 16 ARG B CA 1
ATOM 789 C C . ARG B 1 16 ? 4.8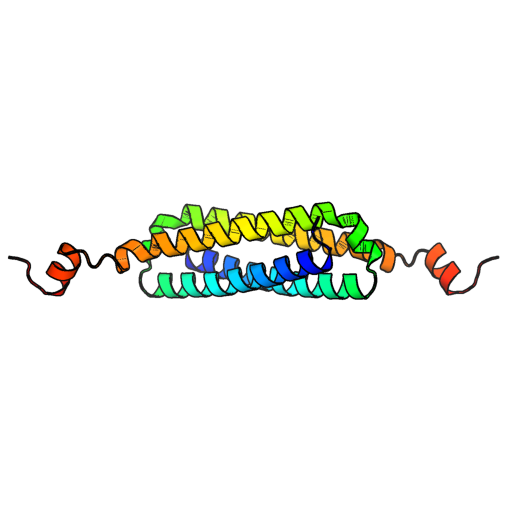79 3.844 -4.652 1 98.75 16 ARG B C 1
ATOM 791 O O . ARG B 1 16 ? 5.477 4.707 -4.008 1 98.75 16 ARG B O 1
ATOM 798 N N . LEU B 1 17 ? 3.719 4.027 -5.266 1 98.69 17 LEU B N 1
ATOM 799 C CA . LEU B 1 17 ? 3.018 5.297 -5.129 1 98.69 17 LEU B CA 1
ATOM 800 C C . LEU B 1 17 ? 2.711 5.594 -3.666 1 98.69 17 LEU B C 1
ATOM 802 O O . LEU B 1 17 ? 2.928 6.715 -3.197 1 98.69 17 LEU B O 1
ATOM 806 N N . LEU B 1 18 ? 2.23 4.582 -2.93 1 98.75 18 LEU B N 1
ATOM 807 C CA . LEU B 1 18 ? 1.899 4.742 -1.519 1 98.75 18 LEU B CA 1
ATOM 808 C C . LEU B 1 18 ? 3.139 5.105 -0.708 1 98.75 18 LEU B C 1
ATOM 810 O O . LEU B 1 18 ? 3.062 5.91 0.223 1 98.75 18 LEU B O 1
ATOM 814 N N . LEU B 1 19 ? 4.246 4.527 -1.021 1 98.44 19 LEU B N 1
ATOM 815 C CA . LEU B 1 19 ? 5.496 4.828 -0.335 1 98.44 19 LEU B CA 1
ATOM 816 C C . LEU B 1 19 ? 5.887 6.289 -0.534 1 98.44 19 LEU B C 1
ATOM 818 O O . LEU B 1 19 ? 6.258 6.973 0.423 1 98.44 19 LEU B O 1
ATOM 822 N N . VAL B 1 20 ? 5.781 6.797 -1.775 1 98.38 20 VAL B N 1
ATOM 823 C CA . VAL B 1 20 ? 6.074 8.188 -2.09 1 98.38 20 VAL B CA 1
ATOM 824 C C . VAL B 1 20 ? 5.113 9.102 -1.335 1 98.38 20 VAL B C 1
ATOM 826 O O . VAL B 1 20 ? 5.531 10.086 -0.717 1 98.38 20 VAL B O 1
ATOM 829 N N . GLN B 1 21 ? 3.812 8.781 -1.366 1 98.31 21 GLN B N 1
ATOM 830 C CA . GLN B 1 21 ? 2.783 9.57 -0.696 1 98.31 21 GLN B CA 1
ATOM 831 C C . GLN B 1 21 ? 3.033 9.641 0.808 1 98.31 21 GLN B C 1
ATOM 833 O O . GLN B 1 21 ? 2.842 10.688 1.427 1 98.31 21 GLN B O 1
ATOM 838 N N . ALA B 1 22 ? 3.439 8.477 1.389 1 98.12 22 ALA B N 1
ATOM 839 C CA . ALA B 1 22 ? 3.783 8.477 2.809 1 98.12 22 ALA B CA 1
ATOM 840 C C . ALA B 1 22 ? 4.918 9.453 3.098 1 98.12 22 ALA B C 1
ATOM 842 O O . ALA B 1 22 ? 4.887 10.172 4.102 1 98.12 22 ALA B O 1
ATOM 843 N N . GLY B 1 23 ? 5.926 9.484 2.215 1 97.56 23 GLY B N 1
ATOM 844 C CA . GLY B 1 23 ? 7 10.461 2.348 1 97.56 23 GLY B CA 1
ATOM 845 C C . GLY B 1 23 ? 6.516 11.898 2.289 1 97.56 23 GLY B C 1
ATOM 846 O O . GLY B 1 23 ? 6.973 12.742 3.061 1 97.56 23 GLY B O 1
ATOM 847 N N . HIS B 1 24 ? 5.559 12.141 1.38 1 97.44 24 HIS B N 1
ATOM 848 C CA . HIS B 1 24 ? 4.98 13.477 1.269 1 97.44 24 HIS B CA 1
ATOM 849 C C . HIS B 1 24 ? 4.242 13.867 2.545 1 97.44 24 HIS B C 1
ATOM 851 O O . HIS B 1 24 ? 4.359 15 3.012 1 97.44 24 HIS B O 1
ATOM 857 N N . LEU B 1 25 ? 3.496 12.969 3.068 1 97.5 25 LEU B N 1
ATOM 858 C CA . LEU B 1 25 ? 2.736 13.242 4.285 1 97.5 25 LEU B CA 1
ATOM 859 C C . LEU B 1 25 ? 3.668 13.516 5.461 1 97.5 25 LEU B C 1
ATOM 861 O O . LEU B 1 25 ? 3.385 14.375 6.293 1 97.5 25 LEU B O 1
ATOM 865 N N . LYS B 1 26 ? 4.742 12.805 5.547 1 97.31 26 LYS B N 1
ATOM 866 C CA . LYS B 1 26 ? 5.73 13.055 6.594 1 97.31 26 LYS B CA 1
ATOM 867 C C . LYS B 1 26 ? 6.324 14.453 6.465 1 97.31 26 LYS B C 1
ATOM 869 O O . LYS B 1 26 ? 6.473 15.164 7.461 1 97.31 26 LYS B O 1
ATOM 874 N N . ALA B 1 27 ? 6.652 14.828 5.246 1 95.75 27 ALA B N 1
ATOM 875 C CA . ALA B 1 27 ? 7.188 16.172 5.004 1 95.75 27 ALA B CA 1
ATOM 876 C C . ALA B 1 27 ? 6.168 17.234 5.371 1 95.75 27 ALA B C 1
ATOM 878 O O . ALA B 1 27 ? 6.516 18.25 5.984 1 95.75 27 ALA B O 1
ATOM 879 N N . LEU B 1 28 ? 4.918 16.984 4.988 1 94.06 28 LEU B N 1
ATOM 880 C CA . LEU B 1 28 ? 3.834 17.906 5.324 1 94.06 28 LEU B CA 1
ATOM 881 C C . LEU B 1 28 ? 3.684 18.047 6.836 1 94.06 28 LEU B C 1
ATOM 883 O O . LEU B 1 28 ? 3.521 19.156 7.348 1 94.06 28 LEU B O 1
ATOM 887 N N . HIS B 1 29 ? 3.723 16.984 7.5 1 95.44 29 HIS B N 1
ATOM 888 C CA . HIS B 1 29 ? 3.576 17 8.953 1 95.44 29 HIS B CA 1
ATOM 889 C C . HIS B 1 29 ? 4.715 17.766 9.617 1 95.44 29 HIS B C 1
ATOM 891 O O . HIS B 1 29 ? 4.508 18.453 10.617 1 95.44 29 HIS B O 1
ATOM 897 N N . ALA B 1 30 ? 5.93 17.625 9.086 1 93.81 30 ALA B N 1
ATO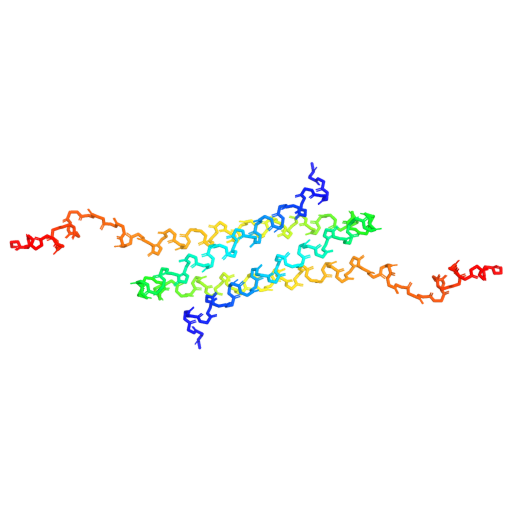M 898 C CA . ALA B 1 30 ? 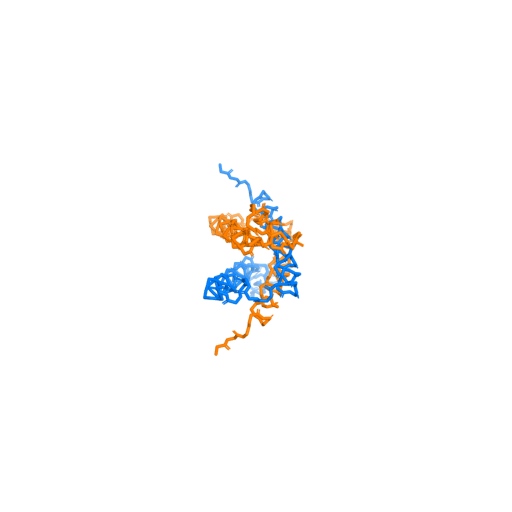7.078 18.359 9.602 1 93.81 30 ALA B CA 1
ATOM 899 C C . ALA B 1 30 ? 6.891 19.859 9.43 1 93.81 30 ALA B C 1
ATOM 901 O O . ALA B 1 30 ? 7.273 20.641 10.305 1 93.81 30 ALA B O 1
ATOM 902 N N . GLN B 1 31 ? 6.242 20.266 8.359 1 90.69 31 GLN B N 1
ATOM 903 C CA . GLN B 1 31 ? 6.059 21.672 8.031 1 90.69 31 GLN B CA 1
ATOM 904 C C . GLN B 1 31 ? 4.84 22.25 8.742 1 90.69 31 GLN B C 1
ATOM 906 O O . GLN B 1 31 ? 4.855 23.406 9.164 1 90.69 31 GLN B O 1
ATOM 911 N N . ALA B 1 32 ? 3.811 21.469 8.844 1 89.44 32 ALA B N 1
ATOM 912 C CA . ALA B 1 32 ? 2.535 21.938 9.391 1 89.44 32 ALA B CA 1
ATOM 913 C C . ALA B 1 32 ? 1.876 20.844 10.234 1 89.44 32 ALA B C 1
ATOM 915 O O . ALA B 1 32 ? 0.869 20.266 9.828 1 89.44 32 ALA B O 1
ATOM 916 N N . PRO B 1 33 ? 2.346 20.609 11.438 1 90 33 PRO B N 1
ATOM 917 C CA . PRO B 1 33 ? 1.901 19.484 12.258 1 90 33 PRO B CA 1
ATOM 918 C C . PRO B 1 33 ? 0.41 19.547 12.578 1 90 33 PRO B C 1
ATOM 920 O O . PRO B 1 33 ? -0.235 18.5 12.719 1 90 33 PRO B O 1
ATOM 923 N N . LEU B 1 34 ? -0.169 20.75 12.609 1 89.44 34 LEU B N 1
ATOM 924 C CA . LEU B 1 34 ? -1.567 20.891 13.008 1 89.44 34 LEU B CA 1
ATOM 925 C C . LEU B 1 34 ? -2.494 20.422 11.891 1 89.44 34 LEU B C 1
ATOM 927 O O . LEU B 1 34 ? -3.594 19.922 12.156 1 89.44 34 LEU B O 1
ATOM 931 N N . S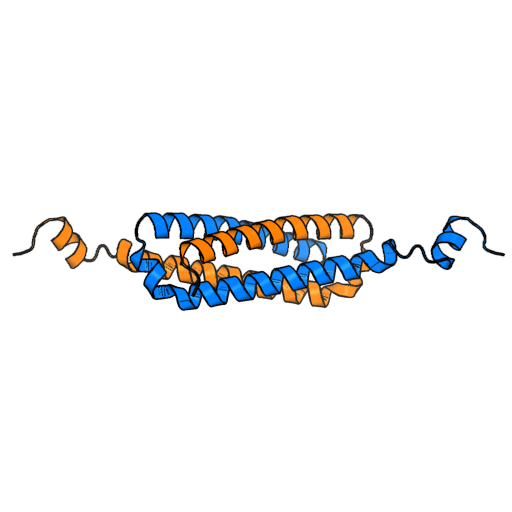ER B 1 35 ? -2.047 20.516 10.664 1 88.75 35 SER B N 1
ATOM 932 C CA . SER B 1 35 ? -2.879 20.156 9.516 1 88.75 35 SER B CA 1
ATOM 933 C C . SER B 1 35 ? -3.215 18.672 9.508 1 88.75 35 SER B C 1
ATOM 935 O O . SER B 1 35 ? -4.363 18.281 9.289 1 88.75 35 SER B O 1
ATOM 937 N N . LEU B 1 36 ? -2.275 17.812 9.82 1 91.31 36 LEU B N 1
ATOM 938 C CA . LEU B 1 36 ? -2.514 16.375 9.812 1 91.31 36 LEU B CA 1
ATOM 939 C C . LEU B 1 36 ? -3.115 15.922 11.141 1 91.31 36 LEU B C 1
ATOM 941 O O . LEU B 1 36 ? -3.824 14.914 11.195 1 91.31 36 LEU B O 1
ATOM 945 N N . ALA B 1 37 ? -2.77 16.703 12.156 1 92.5 37 ALA B N 1
ATOM 946 C CA . ALA B 1 37 ? -3.338 16.359 13.461 1 92.5 37 ALA B CA 1
ATOM 947 C C . ALA B 1 37 ? -4.863 16.391 13.414 1 92.5 37 ALA B C 1
ATOM 949 O O . ALA B 1 37 ? -5.523 15.555 14.039 1 92.5 37 ALA B O 1
ATOM 950 N N . GLU B 1 38 ? -5.441 17.328 12.641 1 91.94 38 GLU B N 1
ATOM 951 C CA . GLU B 1 38 ? -6.891 17.453 12.492 1 91.94 38 GLU B CA 1
ATOM 952 C C . GLU B 1 38 ? -7.48 16.281 11.734 1 91.94 38 GLU B C 1
ATOM 954 O O . GLU B 1 38 ? -8.68 16.016 11.812 1 91.94 38 GLU B O 1
ATOM 959 N N . ARG B 1 39 ? -6.652 15.531 11.086 1 93.19 39 ARG B N 1
ATOM 960 C CA . ARG B 1 39 ? -7.086 14.422 10.242 1 93.19 39 ARG B CA 1
ATOM 961 C C . ARG B 1 39 ? -6.531 13.094 10.75 1 93.19 39 ARG B C 1
ATOM 963 O O . ARG B 1 39 ? -6.367 12.148 9.977 1 93.19 39 ARG B O 1
ATOM 970 N N . LYS B 1 40 ? -6.199 13.062 11.945 1 95.5 40 LYS B N 1
ATOM 971 C CA . LYS B 1 40 ? -5.543 11.914 12.562 1 95.5 40 LYS B CA 1
ATOM 972 C C . LYS B 1 40 ? -6.414 10.664 12.469 1 95.5 40 LYS B C 1
ATOM 974 O O . LYS B 1 40 ? -5.914 9.57 12.203 1 95.5 40 LYS B O 1
ATOM 979 N N . ARG B 1 41 ? -7.734 10.844 12.727 1 95.94 41 ARG B N 1
ATOM 980 C CA . ARG B 1 41 ? -8.641 9.703 12.68 1 95.94 41 ARG B CA 1
ATOM 981 C C . ARG B 1 41 ? -8.672 9.078 11.289 1 95.94 41 ARG B C 1
ATOM 983 O O . ARG B 1 41 ? -8.68 7.855 11.148 1 95.94 41 ARG B O 1
ATOM 990 N N . GLU B 1 42 ? -8.688 9.891 10.289 1 96.94 42 GLU B N 1
ATOM 991 C CA . GLU B 1 42 ? -8.656 9.406 8.914 1 96.94 42 GLU B CA 1
ATOM 992 C C . GLU B 1 42 ? -7.344 8.695 8.602 1 96.94 42 GLU B C 1
ATOM 994 O O . GLU B 1 42 ? -7.344 7.621 8 1 96.94 42 GLU B O 1
ATOM 999 N N . LEU B 1 43 ? -6.281 9.281 9.055 1 97.62 43 LEU B N 1
ATOM 1000 C CA . LEU B 1 43 ? -4.965 8.68 8.867 1 97.62 43 LEU B CA 1
ATOM 1001 C C . LEU B 1 43 ? -4.887 7.316 9.555 1 97.62 43 LEU B C 1
ATOM 1003 O O . LEU B 1 43 ? -4.328 6.367 9.008 1 97.62 43 LEU B O 1
ATOM 1007 N N . GLU B 1 44 ? -5.43 7.246 10.734 1 97.69 44 GLU B N 1
ATOM 1008 C CA . GLU B 1 44 ? -5.461 5.996 11.484 1 97.69 44 GLU B CA 1
ATOM 1009 C C . GLU B 1 44 ? -6.223 4.914 10.727 1 97.69 44 GLU B C 1
ATOM 1011 O O . GLU B 1 44 ? -5.766 3.771 10.641 1 97.69 44 GLU B O 1
ATOM 1016 N N . ARG B 1 45 ? -7.367 5.234 10.141 1 98.06 45 ARG B N 1
ATOM 1017 C CA . ARG B 1 45 ? -8.164 4.293 9.367 1 98.06 45 ARG B CA 1
ATOM 1018 C C . ARG B 1 45 ? -7.406 3.811 8.133 1 98.06 45 ARG B C 1
ATOM 1020 O O . ARG B 1 45 ? -7.418 2.619 7.816 1 98.06 45 ARG B O 1
ATOM 1027 N N . LEU B 1 46 ? -6.727 4.719 7.484 1 98.38 46 LEU B N 1
ATOM 1028 C CA . LEU B 1 46 ? -5.969 4.379 6.285 1 98.38 46 LEU B CA 1
ATOM 1029 C C . LEU B 1 46 ? -4.809 3.447 6.621 1 98.38 46 LEU B C 1
ATOM 1031 O O . LEU B 1 46 ? -4.562 2.471 5.91 1 98.38 46 LEU B O 1
ATOM 1035 N N . ALA B 1 47 ? -4.109 3.721 7.738 1 98.19 47 ALA B N 1
ATOM 1036 C CA . ALA B 1 47 ? -2.986 2.887 8.156 1 98.19 47 ALA B CA 1
ATOM 1037 C C . ALA B 1 47 ? -3.451 1.475 8.508 1 98.19 47 ALA B C 1
ATOM 1039 O O . ALA B 1 47 ? -2.799 0.493 8.148 1 98.19 47 ALA B O 1
ATOM 1040 N N . GLU B 1 48 ? -4.598 1.394 9.188 1 98.19 48 GLU B N 1
ATOM 1041 C CA . GLU B 1 48 ? -5.152 0.096 9.562 1 98.19 48 GLU B CA 1
ATOM 1042 C C . GLU B 1 48 ? -5.562 -0.704 8.328 1 98.19 48 GLU B C 1
ATOM 1044 O O . GLU B 1 48 ? -5.297 -1.904 8.242 1 98.19 48 GLU B O 1
ATOM 1049 N N . ARG B 1 49 ? -6.219 -0.084 7.391 1 98.69 49 ARG B N 1
ATOM 1050 C CA . ARG B 1 49 ? -6.652 -0.751 6.168 1 98.69 49 ARG B CA 1
ATOM 1051 C C . ARG B 1 49 ? -5.453 -1.214 5.344 1 98.69 49 ARG B C 1
ATOM 1053 O O . ARG B 1 49 ? -5.484 -2.289 4.742 1 98.69 49 ARG B O 1
ATOM 1060 N N . LEU B 1 50 ? -4.41 -0.379 5.312 1 98.88 50 LEU B N 1
ATOM 1061 C CA . LEU B 1 50 ? -3.211 -0.772 4.578 1 98.88 50 LEU B CA 1
ATOM 1062 C C . LEU B 1 50 ? -2.553 -1.987 5.223 1 98.88 50 LEU B C 1
ATOM 1064 O O . LEU B 1 50 ? -2.117 -2.906 4.523 1 98.88 50 LEU B O 1
ATOM 1068 N N . ARG B 1 51 ? -2.482 -2.004 6.574 1 98.62 51 ARG B N 1
ATOM 1069 C CA . ARG B 1 51 ? -1.925 -3.146 7.289 1 98.62 51 ARG B CA 1
ATOM 1070 C C . ARG B 1 51 ? -2.717 -4.418 6.996 1 98.62 51 ARG B C 1
ATOM 1072 O O . ARG B 1 51 ? -2.135 -5.48 6.781 1 98.62 51 ARG B O 1
ATOM 1079 N N . ALA B 1 52 ? -4.004 -4.297 6.992 1 98.75 52 ALA B N 1
ATOM 1080 C CA . ALA B 1 52 ? -4.855 -5.445 6.695 1 98.75 52 ALA B CA 1
ATOM 1081 C C . ALA B 1 52 ? -4.613 -5.957 5.277 1 98.75 52 ALA B C 1
ATOM 1083 O O . ALA B 1 52 ? -4.551 -7.168 5.051 1 98.75 52 ALA B O 1
ATOM 1084 N N . LEU B 1 53 ? -4.453 -5.039 4.336 1 98.75 53 LEU B N 1
ATOM 1085 C CA . LEU B 1 53 ? -4.203 -5.418 2.951 1 98.75 53 LEU B CA 1
ATOM 1086 C C . LEU B 1 53 ? -2.861 -6.129 2.818 1 98.75 53 LEU B C 1
ATOM 1088 O O . LEU B 1 53 ? -2.75 -7.125 2.1 1 98.75 53 LEU B O 1
ATOM 1092 N N . ALA B 1 54 ? -1.828 -5.625 3.498 1 98.75 54 ALA B N 1
ATOM 1093 C CA . ALA B 1 54 ? -0.52 -6.277 3.471 1 98.75 54 ALA B CA 1
ATOM 1094 C C . ALA B 1 54 ? -0.604 -7.703 4.008 1 98.75 54 ALA B C 1
ATOM 1096 O O . ALA B 1 54 ? 0.034 -8.609 3.475 1 98.75 54 ALA B O 1
ATOM 1097 N N . SER B 1 55 ? -1.382 -7.918 5.07 1 98.75 55 SER B N 1
ATOM 1098 C CA . SER B 1 55 ? -1.589 -9.25 5.629 1 98.75 55 SER B CA 1
ATOM 1099 C C . SER B 1 55 ? -2.27 -10.172 4.625 1 98.75 55 SER B C 1
ATOM 1101 O O . SER B 1 55 ? -1.907 -11.344 4.504 1 98.75 55 SER B O 1
ATOM 1103 N N . GLU B 1 56 ? -3.24 -9.672 3.898 1 98.62 56 GLU B N 1
ATOM 1104 C CA . GLU B 1 56 ? -3.945 -10.461 2.895 1 98.62 56 GLU B CA 1
ATOM 1105 C C . GLU B 1 56 ? -3.031 -10.805 1.725 1 98.62 56 GLU B C 1
ATOM 1107 O O . GLU B 1 56 ? -3.111 -11.906 1.173 1 98.62 56 GLU B O 1
ATOM 1112 N N . VAL B 1 57 ? -2.184 -9.852 1.353 1 98.62 57 VAL B N 1
ATOM 1113 C CA . VAL B 1 57 ? -1.231 -10.133 0.282 1 98.62 57 VAL B CA 1
ATOM 1114 C C . VAL B 1 57 ? -0.253 -11.211 0.727 1 98.62 57 VAL B C 1
ATOM 1116 O O . VAL B 1 57 ? 0.078 -12.117 -0.048 1 98.62 57 VAL B O 1
ATOM 1119 N N . TYR B 1 58 ? 0.207 -11.117 1.93 1 97.88 58 TYR B N 1
ATOM 1120 C CA . TYR B 1 58 ? 1.097 -12.133 2.471 1 97.88 58 TYR B CA 1
ATOM 1121 C C . TYR B 1 58 ? 0.419 -13.5 2.479 1 97.88 58 TYR B C 1
ATOM 1123 O O . TYR B 1 58 ? 1.028 -14.508 2.104 1 97.88 58 TYR B O 1
ATOM 1131 N N . ALA B 1 59 ? -0.847 -13.594 2.938 1 97.75 59 ALA B N 1
ATOM 1132 C CA . ALA B 1 59 ? -1.606 -14.844 2.949 1 97.75 59 ALA B CA 1
ATOM 1133 C C . ALA B 1 59 ? -1.719 -15.43 1.544 1 97.75 59 ALA B C 1
ATOM 1135 O O . ALA B 1 59 ? -1.58 -16.641 1.357 1 97.75 59 ALA B O 1
ATOM 1136 N N . LEU B 1 60 ? -1.983 -14.562 0.551 1 96.94 60 LEU B N 1
ATOM 1137 C CA . LEU B 1 60 ? -2.049 -14.992 -0.841 1 96.94 60 LEU B CA 1
ATOM 1138 C C . LEU B 1 60 ? -0.725 -15.609 -1.281 1 96.94 60 LEU B C 1
ATOM 1140 O O . LEU B 1 60 ? -0.711 -16.641 -1.951 1 96.94 60 LEU B O 1
ATOM 1144 N N . GLU B 1 61 ? 0.391 -14.984 -0.956 1 95.25 61 GLU B N 1
ATOM 1145 C CA . GLU B 1 61 ? 1.719 -15.492 -1.287 1 95.25 61 GLU B CA 1
ATOM 1146 C C . GLU B 1 61 ? 1.942 -16.875 -0.696 1 95.25 61 GLU B C 1
ATOM 1148 O O . GLU B 1 61 ? 2.418 -17.781 -1.386 1 95.25 61 GLU B O 1
ATOM 1153 N N . VAL B 1 62 ? 1.594 -17 0.595 1 94.38 62 VAL B N 1
ATOM 1154 C CA . VAL B 1 62 ? 1.779 -18.266 1.292 1 94.38 62 VAL B CA 1
ATOM 1155 C C . VAL B 1 62 ? 0.958 -19.359 0.608 1 94.38 62 VAL B C 1
ATOM 1157 O O . VAL B 1 62 ? 1.468 -20.453 0.335 1 94.38 62 VAL B O 1
ATOM 1160 N N . GLU B 1 63 ? -0.312 -19.078 0.302 1 93.19 63 GLU B N 1
ATOM 1161 C CA . GLU B 1 63 ? -1.192 -20.062 -0.337 1 93.19 63 GLU B CA 1
ATOM 1162 C C . GLU B 1 63 ? -0.689 -20.422 -1.729 1 93.19 63 GLU B C 1
ATOM 1164 O O . GLU B 1 63 ? -0.758 -21.594 -2.133 1 93.19 63 GLU B O 1
ATOM 1169 N N . ALA B 1 64 ? -0.162 -19.5 -2.406 1 92.38 64 ALA B N 1
ATOM 1170 C CA . ALA B 1 64 ? 0.3 -19.719 -3.773 1 92.38 64 ALA B CA 1
ATOM 1171 C C . ALA B 1 64 ? 1.575 -20.562 -3.789 1 92.38 64 ALA B C 1
ATOM 1173 O O . ALA B 1 64 ? 1.881 -21.219 -4.785 1 92.38 64 ALA B O 1
ATOM 1174 N N . LYS B 1 65 ? 2.33 -20.547 -2.686 1 91.31 65 LYS B N 1
ATOM 1175 C CA . LYS B 1 65 ? 3.59 -21.281 -2.592 1 91.31 65 LYS B CA 1
ATOM 1176 C C . LYS B 1 65 ? 3.355 -22.719 -2.16 1 91.31 65 LYS B C 1
ATOM 1178 O O . LYS B 1 65 ? 4.23 -23.578 -2.324 1 91.31 65 LYS B O 1
ATOM 1183 N N . ARG B 1 66 ? 2.248 -23 -1.553 1 88.12 66 ARG B N 1
ATOM 1184 C CA . ARG B 1 66 ? 1.979 -24.281 -0.896 1 88.12 66 ARG B CA 1
ATOM 1185 C C . ARG B 1 66 ? 2.207 -25.453 -1.852 1 88.12 66 ARG B C 1
ATOM 1187 O O . ARG B 1 66 ? 2.859 -26.438 -1.495 1 88.12 66 ARG B O 1
ATOM 1194 N N . PRO B 1 67 ? 1.732 -25.406 -3.037 1 79.94 67 PRO B N 1
ATOM 1195 C CA . PRO B 1 67 ? 1.919 -26.547 -3.947 1 79.94 67 PRO B CA 1
ATOM 1196 C C . PRO B 1 67 ? 3.387 -26.797 -4.285 1 79.94 67 PRO B C 1
ATOM 1198 O O . PRO B 1 67 ? 3.75 -27.891 -4.707 1 79.94 67 PRO B O 1
ATOM 1201 N N . LEU B 1 68 ? 4.121 -25.703 -4.18 1 78.5 68 LEU B N 1
ATOM 1202 C CA . LEU B 1 68 ? 5.531 -25.828 -4.543 1 78.5 68 LEU B CA 1
ATOM 1203 C C . LEU B 1 68 ? 6.34 -26.406 -3.381 1 78.5 68 LEU B C 1
ATOM 1205 O O . LEU B 1 68 ? 7.453 -26.891 -3.578 1 78.5 68 LEU B O 1
ATOM 1209 N N . GLU B 1 69 ? 5.941 -26.094 -2.18 1 72.19 69 GLU B N 1
ATOM 1210 C CA . GLU B 1 69 ? 6.656 -26.547 -0.99 1 72.19 69 GLU B CA 1
ATOM 1211 C C . GLU B 1 69 ? 6.254 -27.969 -0.606 1 72.19 69 GLU B C 1
ATOM 1213 O O . GLU B 1 69 ? 6.938 -28.625 0.182 1 72.19 69 GLU B O 1
ATOM 1218 N N . ASP B 1 70 ? 5.027 -28.328 -0.928 1 60.78 70 ASP B N 1
ATOM 1219 C CA . ASP B 1 70 ? 4.582 -29.672 -0.552 1 60.78 70 ASP B CA 1
ATOM 1220 C C . ASP B 1 70 ? 5.582 -30.734 -1.01 1 60.78 70 ASP B C 1
ATOM 1222 O O . ASP B 1 70 ? 5.742 -30.969 -2.209 1 60.78 70 ASP B O 1
ATOM 1226 N N . ASN B 1 71 ? 6.57 -30.828 -0.233 1 60.59 71 ASN B N 1
ATOM 1227 C CA . ASN B 1 71 ? 7.473 -31.969 -0.237 1 60.59 71 ASN B CA 1
ATOM 1228 C C . ASN B 1 71 ? 6.75 -33.25 0.152 1 60.59 71 ASN B C 1
ATOM 1230 O O . ASN B 1 71 ? 7.301 -34.094 0.873 1 60.59 71 ASN B O 1
ATOM 1234 N N . SER B 1 72 ? 5.543 -33.219 -0.057 1 55.84 72 SER B N 1
ATOM 1235 C CA . SER B 1 72 ? 4.812 -34.438 0.235 1 55.84 72 SER B CA 1
ATOM 1236 C C . SER B 1 72 ? 5.48 -35.656 -0.416 1 55.84 72 SER B C 1
ATOM 1238 O O . SER B 1 72 ? 6.281 -35.5 -1.34 1 55.84 72 SER B O 1
ATOM 1240 N N . ALA B 1 73 ? 5.312 -36.75 0.364 1 57.34 73 ALA B N 1
ATOM 1241 C CA . ALA B 1 73 ? 5.84 -38.031 -0.076 1 57.34 73 ALA B CA 1
ATOM 1242 C C . ALA B 1 73 ? 5.543 -38.281 -1.555 1 57.34 73 ALA B C 1
ATOM 1244 O O . ALA B 1 73 ? 6.402 -38.75 -2.297 1 57.34 73 ALA B O 1
ATOM 1245 N N . GLU B 1 74 ? 4.395 -37.812 -1.881 1 56.75 74 GLU B N 1
ATOM 1246 C CA . GLU B 1 74 ? 4.02 -38.031 -3.279 1 56.75 74 GLU B CA 1
ATOM 1247 C C . GLU B 1 74 ? 4.871 -37.156 -4.203 1 56.75 74 GLU B C 1
ATOM 1249 O O . GLU B 1 74 ? 5.312 -37.625 -5.258 1 56.75 74 GLU B O 1
ATOM 1254 N N . ALA B 1 75 ? 5.07 -35.906 -3.764 1 59.41 75 ALA B N 1
ATOM 1255 C CA . ALA B 1 75 ? 5.898 -35 -4.59 1 59.41 75 ALA B CA 1
ATOM 1256 C C . ALA B 1 75 ? 7.348 -35.5 -4.617 1 59.41 75 ALA B C 1
ATOM 1258 O O . ALA B 1 75 ? 7.98 -35.5 -5.676 1 59.41 75 ALA B O 1
ATOM 1259 N N . LEU B 1 76 ? 7.805 -35.844 -3.387 1 58.88 76 LEU B N 1
ATOM 1260 C CA . LEU B 1 76 ? 9.148 -36.438 -3.309 1 58.88 76 LEU B CA 1
ATOM 1261 C C . LEU B 1 76 ? 9.234 -37.719 -4.121 1 58.88 76 LEU B C 1
ATOM 1263 O O . LEU B 1 76 ? 10.242 -37.969 -4.793 1 58.88 76 LEU B O 1
ATOM 1267 N N . ARG B 1 77 ? 8.148 -38.562 -4.094 1 60.47 77 ARG B N 1
ATOM 1268 C CA . ARG B 1 77 ? 8.133 -39.812 -4.859 1 60.47 77 ARG B CA 1
ATOM 1269 C C . ARG B 1 77 ? 8.141 -39.531 -6.355 1 60.47 77 ARG B C 1
ATOM 1271 O O . ARG B 1 77 ? 8.836 -40.219 -7.117 1 60.47 77 ARG B O 1
ATOM 1278 N N . ARG B 1 78 ? 7.461 -38.531 -6.773 1 61.22 78 ARG B N 1
ATOM 1279 C CA . ARG B 1 78 ? 7.43 -38.156 -8.18 1 61.22 78 ARG B CA 1
ATOM 1280 C C . ARG B 1 78 ? 8.773 -37.594 -8.633 1 61.22 78 ARG B C 1
ATOM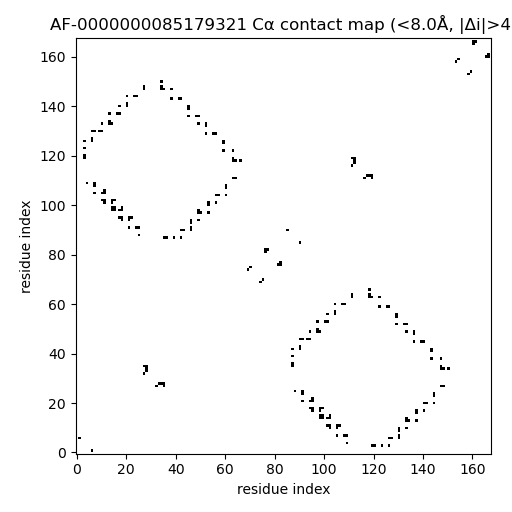 1282 O O . ARG B 1 78 ? 9.266 -37.938 -9.711 1 61.22 78 ARG B O 1
ATOM 1289 N N . GLU B 1 79 ? 9.258 -36.812 -7.785 1 59.12 79 GLU B N 1
ATOM 1290 C CA . GLU B 1 79 ? 10.547 -36.219 -8.125 1 59.12 79 GLU B CA 1
ATOM 1291 C C . GLU B 1 79 ? 11.664 -37.25 -8.133 1 59.12 79 GLU B C 1
ATOM 1293 O O . GLU B 1 79 ? 12.578 -37.188 -8.953 1 59.12 79 GLU B O 1
ATOM 1298 N N . LEU B 1 80 ? 11.539 -38.188 -7.227 1 66.38 80 LEU B N 1
ATOM 1299 C CA . LEU B 1 80 ? 12.562 -39.219 -7.129 1 66.38 80 LEU B CA 1
ATOM 1300 C C . LEU B 1 80 ? 12.25 -40.375 -8.062 1 66.38 80 LEU B C 1
ATOM 1302 O O . LEU B 1 80 ? 12.992 -41.375 -8.109 1 66.38 80 LEU B O 1
ATOM 1306 N N . GLY B 1 81 ? 11.359 -40.156 -8.898 1 65.44 81 GLY B N 1
ATOM 1307 C CA . GLY B 1 81 ? 11.078 -41.219 -9.852 1 65.44 81 GLY B CA 1
ATOM 1308 C C . GLY B 1 81 ? 10.609 -42.5 -9.195 1 65.44 81 GLY B C 1
ATOM 1309 O O . GLY B 1 81 ? 10.82 -43.594 -9.734 1 65.44 81 GLY B O 1
ATOM 1310 N N . LEU B 1 82 ? 10.219 -42.5 -8.031 1 57.78 82 LEU B N 1
ATOM 1311 C CA . LEU B 1 82 ? 9.852 -43.719 -7.336 1 57.78 82 LEU B CA 1
ATOM 1312 C C . LEU B 1 82 ? 8.406 -44.125 -7.633 1 57.78 82 LEU B C 1
ATOM 1314 O O . LEU B 1 82 ? 7.777 -44.844 -6.852 1 57.78 82 LEU B O 1
ATOM 1318 N N . PHE B 1 83 ? 7.848 -43.719 -8.664 1 55.88 83 PHE B N 1
ATOM 1319 C CA . PHE B 1 83 ? 6.559 -44.312 -9.016 1 55.88 83 PHE B CA 1
ATOM 1320 C C . PHE B 1 83 ? 6.699 -45.812 -9.305 1 55.88 83 PHE B C 1
ATOM 1322 O O . PHE B 1 83 ? 7.504 -46.219 -10.148 1 55.88 83 PHE B O 1
ATOM 1329 N N . LEU B 1 84 ? 6.586 -46.625 -8.273 1 43.47 84 LEU B N 1
ATOM 1330 C CA . LEU B 1 84 ? 6.258 -48.031 -8.57 1 43.47 84 LEU B CA 1
ATOM 1331 C C . LEU B 1 84 ? 4.871 -48.125 -9.203 1 43.47 84 LEU B C 1
ATOM 1333 O O . LEU B 1 84 ? 3.979 -47.344 -8.875 1 43.47 84 LEU B O 1
#

Foldseek 3Di:
DDDPVVVVVVVVVVVVVVVVVVVVVVVVCVVPVVVCVVVVVVVVVVVVVVVVVVVVVVVVVVVVCVVVPCPDPVVVCVVVVVPD/DDDPVVVVVVVVVVVVVVVVVVVVVVVVCVVPVVVCVVVVVVVVVVVVVVVVVVVVVVVVVVVVCVVVPCPDPVVVCVVVVVPD

Sequence (168 aa):
MRKVNQLLDDLEATARLLLVQAGHLKALHAQAPLSLAERKRELERLAERLRALASEVYALEVEAKRPLEDNSAEALRRELGLFLMRKVNQLLDDLEATARLLLVQAGHLKALHAQAPLSLAERKRELERLAERLRALASEVYALEVEAKRPLEDNSAEALRRELGLFL

pLDDT: mean 88.27, std 14.99, range [43.47, 98.88]

Organism: NCBI:txid751945